Protein AF-A0A9X8ZZV6-F1 (afdb_monomer)

Foldseek 3Di:
DPPDQEAEDDPADPDDPDDDPRCVVVVVVVVVCVVVVRHYADDDVVDDDDPPDPDGHDDPVVVVD

Sequence (65 aa):
DVQGELLLPIHWGAFTLALHEWSDPIERVTKEANRLEVKITTPQIGESITLKSTNYPLTAWWREI

Radius of gyration: 12.31 Å; Cα contacts (8 Å, |Δi|>4): 51; chains: 1; bounding box: 27×26×32 Å

pLDDT: mean 94.65, std 2.89, range [84.38, 98.44]

Mean predicted aligned error: 2.77 Å

Structure (mmCIF, N/CA/C/O backbone):
data_AF-A0A9X8ZZV6-F1
#
_entry.id   AF-A0A9X8ZZV6-F1
#
loop_
_atom_site.group_PDB
_atom_site.id
_atom_site.type_symbol
_atom_site.label_atom_id
_atom_site.label_alt_id
_atom_site.label_comp_id
_atom_site.label_asym_id
_atom_site.label_entity_id
_atom_site.label_seq_id
_atom_site.pdbx_PDB_ins_code
_atom_site.Cartn_x
_atom_site.Cartn_y
_atom_site.Cartn_z
_atom_site.occupancy
_atom_site.B_iso_or_equiv
_atom_site.auth_seq_id
_atom_site.auth_comp_id
_atom_site.auth_asym_id
_atom_site.auth_atom_id
_atom_site.pdbx_PDB_model_num
ATOM 1 N N . ASP A 1 1 ? -8.711 -16.178 5.601 1.00 85.69 1 ASP A N 1
ATOM 2 C CA . ASP A 1 1 ? -8.580 -14.713 5.546 1.00 85.69 1 ASP A CA 1
ATOM 3 C C . ASP A 1 1 ? -8.078 -14.231 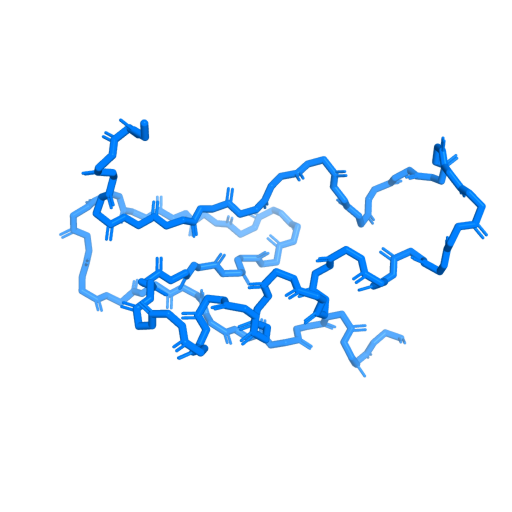6.899 1.00 85.69 1 ASP A C 1
ATOM 5 O O . ASP A 1 1 ? -8.356 -14.903 7.886 1.00 85.69 1 ASP A O 1
ATOM 9 N N . VAL A 1 2 ? -7.304 -13.151 6.947 1.00 92.00 2 VAL A N 1
ATOM 10 C CA . VAL A 1 2 ? -6.699 -12.634 8.188 1.00 92.00 2 VAL A CA 1
ATOM 11 C C . VAL A 1 2 ? -7.605 -11.644 8.924 1.00 92.00 2 VAL A C 1
ATOM 13 O O . VAL A 1 2 ? -7.290 -11.280 10.051 1.00 92.00 2 VAL A O 1
ATOM 16 N N . GLN A 1 3 ? -8.723 -11.225 8.306 1.00 92.00 3 GLN A N 1
ATOM 17 C CA . GLN A 1 3 ? -9.699 -10.279 8.876 1.00 92.00 3 GLN A CA 1
ATOM 18 C C . GLN A 1 3 ? -9.050 -8.981 9.396 1.00 92.00 3 GLN A C 1
ATOM 20 O O . GLN A 1 3 ? -9.428 -8.450 10.437 1.00 92.00 3 GLN A O 1
ATOM 25 N N . GLY A 1 4 ? -8.040 -8.483 8.676 1.00 93.00 4 GLY A N 1
ATOM 26 C CA . GLY A 1 4 ? -7.339 -7.252 9.029 1.00 93.00 4 GLY A CA 1
ATOM 27 C C . GLY A 1 4 ? -8.213 -6.010 8.845 1.00 93.00 4 GLY A C 1
ATOM 28 O O . GLY A 1 4 ? -9.047 -5.950 7.946 1.00 93.00 4 GLY A O 1
ATOM 29 N N . GLU A 1 5 ? -7.990 -4.995 9.679 1.00 93.94 5 GLU A N 1
ATOM 30 C CA . GLU A 1 5 ? -8.757 -3.740 9.651 1.00 93.94 5 GLU A CA 1
ATOM 31 C C . GLU A 1 5 ? -8.355 -2.794 8.505 1.00 93.94 5 GLU A C 1
ATOM 33 O O . GLU A 1 5 ? -9.136 -1.920 8.124 1.00 93.94 5 GLU A O 1
ATOM 38 N N . LEU A 1 6 ? -7.131 -2.939 7.984 1.00 95.44 6 LEU A N 1
ATOM 39 C CA . LEU A 1 6 ? -6.547 -2.089 6.948 1.00 95.44 6 LEU A CA 1
ATOM 40 C C . LEU A 1 6 ? -5.596 -2.904 6.064 1.00 95.44 6 LEU A C 1
ATOM 42 O O . LEU A 1 6 ? -4.695 -3.579 6.563 1.00 95.44 6 LEU A O 1
ATOM 46 N N . LEU A 1 7 ? -5.767 -2.799 4.750 1.00 96.75 7 LEU A N 1
ATOM 47 C CA . LEU A 1 7 ? -4.890 -3.377 3.741 1.00 96.75 7 LEU A CA 1
ATOM 48 C C . LEU A 1 7 ? -3.776 -2.387 3.372 1.00 96.75 7 LEU A C 1
ATOM 50 O O . LEU A 1 7 ? -4.050 -1.279 2.919 1.00 96.75 7 LEU A O 1
ATOM 54 N N . LEU A 1 8 ? -2.519 -2.809 3.516 1.00 96.75 8 LEU A N 1
ATOM 55 C CA . LEU A 1 8 ? -1.340 -2.099 3.012 1.00 96.75 8 LEU A CA 1
ATOM 56 C C . 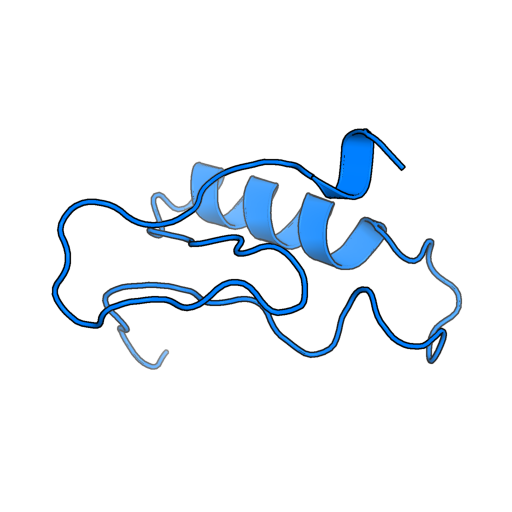LEU A 1 8 ? -0.692 -2.948 1.905 1.00 96.75 8 LEU A C 1
ATOM 58 O O . LEU A 1 8 ? -0.037 -3.945 2.222 1.00 96.75 8 LEU A O 1
ATOM 62 N N . PRO A 1 9 ? -0.870 -2.603 0.618 1.00 96.69 9 PRO A N 1
ATOM 63 C CA . PRO A 1 9 ? -0.210 -3.305 -0.474 1.00 96.69 9 PRO A CA 1
ATOM 64 C C . PRO A 1 9 ? 1.307 -3.094 -0.426 1.00 96.69 9 PRO A C 1
ATOM 66 O O . PRO A 1 9 ? 1.787 -1.962 -0.394 1.00 96.69 9 PRO A O 1
ATOM 69 N N . ILE A 1 10 ? 2.059 -4.191 -0.469 1.00 94.62 10 ILE A N 1
ATOM 70 C CA . ILE A 1 10 ? 3.527 -4.205 -0.546 1.00 94.62 10 ILE A CA 1
ATOM 71 C C . ILE A 1 10 ? 3.983 -4.975 -1.794 1.00 94.62 10 ILE A C 1
ATOM 73 O O . ILE A 1 10 ? 3.150 -5.451 -2.563 1.00 94.62 10 ILE A O 1
ATOM 77 N N . HIS A 1 11 ? 5.299 -5.113 -1.996 1.00 93.75 11 HIS A N 1
ATOM 78 C CA . HIS A 1 11 ? 5.881 -5.857 -3.126 1.00 93.75 11 HIS A CA 1
ATOM 79 C C . HIS A 1 11 ? 5.482 -5.328 -4.520 1.00 93.75 11 HIS A C 1
ATOM 81 O O . HIS A 1 11 ? 5.348 -6.091 -5.473 1.00 93.75 11 HIS A O 1
ATOM 87 N N . TRP A 1 12 ? 5.345 -4.009 -4.662 1.00 95.25 12 TRP A N 1
ATOM 88 C CA . TRP A 1 12 ? 5.106 -3.341 -5.943 1.00 95.25 12 TRP A CA 1
ATOM 89 C C . TRP A 1 12 ? 5.872 -2.006 -6.008 1.00 95.25 12 TRP A C 1
ATOM 91 O O . TRP A 1 12 ? 6.382 -1.537 -4.991 1.00 95.25 12 TRP A O 1
ATOM 101 N N . GLY A 1 13 ? 6.005 -1.415 -7.199 1.00 91.38 13 GLY A N 1
ATOM 102 C CA . GLY A 1 13 ? 6.528 -0.050 -7.388 1.00 91.38 13 GLY A CA 1
ATOM 103 C C . GLY A 1 13 ? 8.049 0.148 -7.287 1.00 91.38 13 GLY A C 1
ATOM 104 O O . GLY A 1 13 ? 8.536 1.183 -7.724 1.00 91.38 13 GLY A O 1
ATOM 105 N N . ALA A 1 14 ? 8.811 -0.819 -6.758 1.00 90.56 14 ALA A N 1
ATOM 106 C CA . ALA A 1 14 ? 10.268 -0.688 -6.592 1.00 90.56 14 ALA A CA 1
ATOM 107 C C . ALA A 1 14 ? 11.107 -1.472 -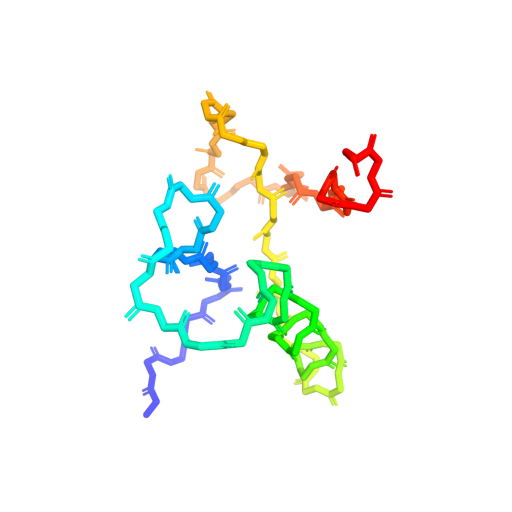7.620 1.00 90.56 14 ALA A C 1
ATOM 109 O O . ALA A 1 14 ? 12.157 -0.997 -8.044 1.00 90.56 14 ALA A O 1
ATOM 110 N N . PHE A 1 15 ? 10.672 -2.675 -8.013 1.00 91.44 15 PHE A N 1
ATOM 111 C CA . PHE A 1 15 ? 11.435 -3.567 -8.894 1.00 91.44 15 PHE A CA 1
ATOM 112 C C . PHE A 1 15 ? 10.525 -4.263 -9.907 1.00 91.44 15 PHE A C 1
ATOM 114 O O . PHE A 1 15 ? 9.435 -4.721 -9.557 1.00 91.44 15 PHE A O 1
ATOM 121 N N . THR A 1 16 ? 11.011 -4.424 -11.138 1.00 90.88 16 THR A N 1
ATOM 122 C CA . THR A 1 16 ? 10.333 -5.210 -12.178 1.00 90.88 16 THR A CA 1
ATOM 123 C C . THR A 1 16 ? 10.703 -6.682 -12.035 1.00 90.88 16 THR A C 1
ATOM 125 O O . THR A 1 16 ? 11.774 -7.108 -12.460 1.00 90.88 16 THR A O 1
ATOM 128 N N . LEU A 1 17 ? 9.816 -7.460 -11.411 1.00 92.31 17 LEU A N 1
ATOM 129 C CA . LEU A 1 17 ? 9.990 -8.905 -11.189 1.00 92.31 17 LEU A CA 1
ATOM 130 C C . LEU A 1 17 ? 8.954 -9.761 -11.939 1.00 92.31 17 LEU A C 1
ATOM 132 O O . LEU A 1 17 ? 8.937 -10.981 -11.796 1.00 92.31 17 LEU A O 1
ATOM 136 N N . ALA A 1 18 ? 8.086 -9.127 -12.727 1.00 93.31 18 ALA A N 1
ATOM 137 C CA . ALA A 1 18 ? 7.036 -9.762 -13.515 1.00 93.31 18 ALA A CA 1
ATOM 138 C C . ALA A 1 18 ? 6.828 -9.009 -14.841 1.00 93.31 18 ALA A C 1
ATOM 140 O O . ALA A 1 18 ? 7.343 -7.909 -15.018 1.00 93.31 18 ALA A O 1
ATOM 141 N N . LEU A 1 19 ? 6.088 -9.624 -15.772 1.00 95.38 19 LEU A N 1
ATOM 142 C CA . LEU A 1 19 ? 5.891 -9.128 -17.145 1.00 95.38 19 LEU A CA 1
ATOM 143 C C . LEU A 1 19 ? 4.774 -8.084 -17.301 1.00 95.38 19 LEU A C 1
ATOM 145 O O . LEU A 1 19 ? 4.623 -7.528 -18.382 1.00 95.38 19 LEU A O 1
ATOM 149 N N . HIS A 1 20 ? 3.952 -7.880 -16.273 1.00 94.19 20 HIS A N 1
ATOM 150 C CA . HIS A 1 20 ? 2.881 -6.884 -16.301 1.00 94.19 20 HIS A CA 1
ATOM 151 C C . HIS A 1 20 ? 3.445 -5.476 -16.063 1.00 94.19 20 HIS A C 1
ATOM 153 O O . HIS A 1 20 ? 4.554 -5.339 -15.537 1.00 94.19 20 HIS A O 1
ATOM 159 N N . GLU A 1 21 ? 2.673 -4.437 -16.385 1.00 95.06 21 GLU A N 1
ATOM 160 C CA . GLU A 1 21 ? 3.091 -3.064 -16.099 1.00 95.06 21 GLU A CA 1
ATOM 161 C C . GLU A 1 21 ? 3.314 -2.889 -14.596 1.00 95.06 21 GLU A C 1
ATOM 163 O O . GLU A 1 21 ? 2.663 -3.523 -13.758 1.00 95.06 21 GLU A O 1
ATOM 168 N N . TRP A 1 22 ? 4.266 -2.038 -14.227 1.00 94.00 22 TRP A N 1
ATOM 169 C CA . TRP A 1 22 ? 4.669 -1.885 -12.827 1.00 94.00 22 TRP A CA 1
ATOM 170 C C . TRP A 1 22 ? 3.524 -1.376 -11.927 1.00 94.00 22 TRP A C 1
ATOM 172 O O . TRP A 1 22 ? 3.509 -1.669 -10.728 1.00 94.00 22 TRP A O 1
ATOM 182 N N . SER A 1 23 ? 2.560 -0.652 -12.508 1.00 95.75 23 SER A N 1
ATOM 183 C CA . SER A 1 23 ? 1.365 -0.111 -11.851 1.00 95.75 23 SER A CA 1
ATOM 184 C C . SER A 1 23 ? 0.164 -1.071 -11.853 1.00 95.75 23 SER A C 1
ATOM 186 O O . SER A 1 23 ? -0.761 -0.889 -11.059 1.00 95.75 23 SER A O 1
ATOM 188 N N . ASP A 1 24 ? 0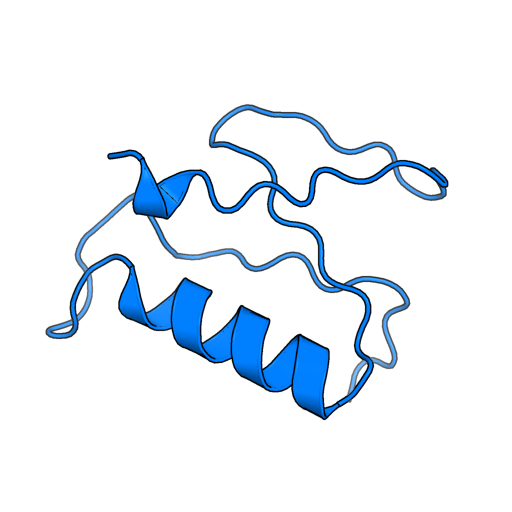.179 -2.144 -12.653 1.00 96.62 24 ASP A N 1
ATOM 189 C CA . ASP A 1 24 ? -0.937 -3.098 -12.732 1.00 96.62 24 ASP A CA 1
ATOM 190 C C . ASP A 1 24 ? -1.335 -3.700 -11.367 1.00 96.62 24 ASP A C 1
ATOM 192 O O . ASP A 1 24 ? -2.536 -3.824 -11.097 1.00 96.62 24 ASP A O 1
ATOM 196 N N . PRO A 1 25 ? -0.401 -4.078 -10.463 1.00 97.06 25 PRO A N 1
ATOM 197 C CA . PRO A 1 25 ? -0.770 -4.639 -9.165 1.00 97.06 25 PRO A CA 1
ATOM 198 C C . PRO A 1 25 ? -1.571 -3.672 -8.295 1.00 97.06 25 PRO A C 1
ATOM 200 O O . PRO A 1 25 ? -2.568 -4.079 -7.691 1.00 97.06 25 PRO A O 1
ATOM 203 N N . ILE A 1 26 ? -1.158 -2.401 -8.239 1.00 97.56 26 ILE A N 1
ATOM 204 C CA . ILE A 1 26 ? -1.812 -1.415 -7.377 1.00 97.56 26 ILE A CA 1
ATOM 205 C C . ILE A 1 26 ? -3.174 -0.997 -7.939 1.00 97.56 26 ILE A C 1
ATOM 207 O O . ILE A 1 26 ? -4.136 -0.854 -7.184 1.00 97.56 26 ILE A O 1
ATOM 211 N N . GLU A 1 27 ? -3.309 -0.908 -9.264 1.00 97.69 27 GLU A N 1
ATOM 212 C CA . GLU A 1 27 ? -4.591 -0.642 -9.923 1.00 97.69 27 GLU A CA 1
ATOM 213 C C . GLU A 1 27 ? -5.602 -1.755 -9.637 1.00 97.69 27 GLU A C 1
ATOM 215 O O . GLU A 1 27 ? -6.753 -1.511 -9.265 1.00 97.69 27 GLU A O 1
ATOM 220 N N . ARG A 1 28 ? -5.163 -3.012 -9.744 1.00 97.94 28 ARG A N 1
ATOM 221 C CA . ARG A 1 28 ? -6.027 -4.169 -9.495 1.00 97.94 28 ARG A CA 1
ATOM 222 C C . ARG A 1 28 ? -6.449 -4.264 -8.033 1.00 97.94 28 ARG A C 1
ATOM 224 O O . ARG A 1 28 ? -7.633 -4.459 -7.764 1.00 97.94 28 ARG A O 1
ATOM 231 N N . VAL A 1 29 ? -5.515 -4.124 -7.089 1.00 98.06 29 VAL A N 1
ATOM 232 C CA . VAL A 1 29 ? -5.838 -4.269 -5.661 1.00 98.06 29 VAL A CA 1
ATOM 233 C C . VAL A 1 29 ? -6.708 -3.121 -5.151 1.00 98.06 29 VAL A C 1
ATOM 235 O O . VAL A 1 29 ? -7.629 -3.373 -4.383 1.00 98.06 29 VAL A O 1
ATOM 238 N N . THR A 1 30 ? -6.490 -1.883 -5.606 1.00 97.69 30 THR A N 1
ATOM 239 C CA . THR A 1 30 ? -7.321 -0.732 -5.205 1.00 97.69 30 THR A CA 1
ATOM 240 C C . THR A 1 30 ? -8.738 -0.837 -5.760 1.00 97.69 30 THR A C 1
ATOM 242 O O . THR A 1 30 ? -9.702 -0.599 -5.031 1.00 97.69 30 THR A O 1
ATOM 245 N N . LYS A 1 31 ? -8.889 -1.283 -7.014 1.00 98.12 31 LYS A N 1
ATOM 246 C CA . LYS A 1 31 ? -10.198 -1.573 -7.611 1.00 98.12 31 LYS A CA 1
ATOM 247 C C . LYS A 1 31 ? -10.958 -2.653 -6.837 1.00 98.12 31 LYS A C 1
ATOM 249 O O . LYS A 1 31 ? -12.135 -2.465 -6.533 1.00 98.12 31 LYS A O 1
ATOM 254 N N . GLU A 1 32 ? -10.306 -3.769 -6.515 1.00 98.25 32 GLU A N 1
ATOM 255 C CA . GLU A 1 32 ? -10.949 -4.860 -5.775 1.00 98.25 32 GLU A CA 1
ATOM 256 C C . GLU A 1 32 ? -11.228 -4.490 -4.315 1.00 98.25 32 GLU A C 1
ATOM 258 O O . GLU A 1 32 ? -12.290 -4.837 -3.805 1.00 98.25 32 GLU A O 1
ATOM 263 N N . ALA A 1 33 ? -10.340 -3.734 -3.661 1.00 97.56 33 ALA A N 1
ATOM 264 C CA . ALA A 1 33 ? -10.570 -3.225 -2.312 1.00 97.56 33 ALA A CA 1
ATOM 265 C C . ALA A 1 33 ? -11.816 -2.331 -2.262 1.00 97.56 33 ALA A C 1
ATOM 267 O O . ALA A 1 33 ? -12.663 -2.520 -1.395 1.00 97.56 33 ALA A O 1
ATOM 268 N N . ASN A 1 34 ? -11.987 -1.436 -3.244 1.00 96.81 34 ASN A N 1
ATOM 269 C CA . ASN A 1 34 ? -13.198 -0.625 -3.365 1.00 96.81 34 ASN A CA 1
ATOM 270 C C . ASN A 1 34 ? -14.449 -1.490 -3.608 1.00 96.81 34 ASN A C 1
ATOM 272 O O . ASN A 1 34 ? -15.475 -1.289 -2.970 1.00 96.81 34 ASN A O 1
ATOM 276 N N . ARG A 1 35 ? -14.363 -2.495 -4.493 1.00 98.44 35 ARG A N 1
ATOM 277 C CA . ARG A 1 35 ? -15.483 -3.408 -4.787 1.00 98.44 35 ARG A CA 1
ATOM 278 C C . ARG A 1 35 ? -15.920 -4.233 -3.570 1.00 98.44 35 ARG A C 1
ATOM 280 O O . ARG A 1 35 ? -17.089 -4.593 -3.473 1.00 98.44 35 ARG A O 1
ATOM 287 N N . LEU A 1 36 ? -14.980 -4.581 -2.695 1.00 97.31 36 LEU A N 1
ATOM 288 C CA . LEU A 1 36 ? -15.199 -5.417 -1.512 1.00 97.31 36 LEU A CA 1
ATOM 289 C C . LEU A 1 36 ? -15.349 -4.611 -0.214 1.00 97.31 36 LEU A C 1
ATOM 291 O O . LEU A 1 36 ? -15.413 -5.214 0.853 1.00 97.31 36 LEU A O 1
ATOM 295 N N . GLU A 1 37 ? -15.370 -3.278 -0.295 1.00 96.31 37 GLU A N 1
ATOM 296 C CA . GLU A 1 37 ? -15.414 -2.375 0.866 1.00 96.31 37 GLU A CA 1
ATOM 297 C C . GLU A 1 37 ? -14.279 -2.628 1.885 1.00 96.31 37 GLU A C 1
ATOM 299 O O . GLU A 1 37 ? -14.416 -2.406 3.090 1.00 96.31 37 GLU A O 1
ATOM 304 N N . VAL A 1 38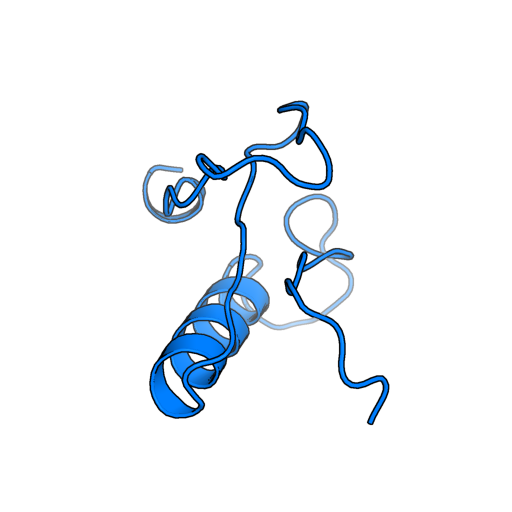 ? -13.117 -3.074 1.399 1.00 96.31 38 VAL A N 1
ATOM 305 C CA . VAL A 1 38 ? -11.908 -3.259 2.208 1.00 96.31 38 VAL A CA 1
ATOM 306 C C . VAL A 1 38 ? -11.195 -1.919 2.345 1.00 96.31 38 VAL A C 1
ATOM 308 O O . VAL A 1 38 ? -10.802 -1.303 1.353 1.00 96.31 38 VAL A O 1
ATOM 311 N N . LYS A 1 39 ? -10.964 -1.480 3.587 1.00 95.62 39 LYS A N 1
ATOM 312 C CA . LYS A 1 39 ? -10.132 -0.302 3.855 1.00 95.62 39 LYS A C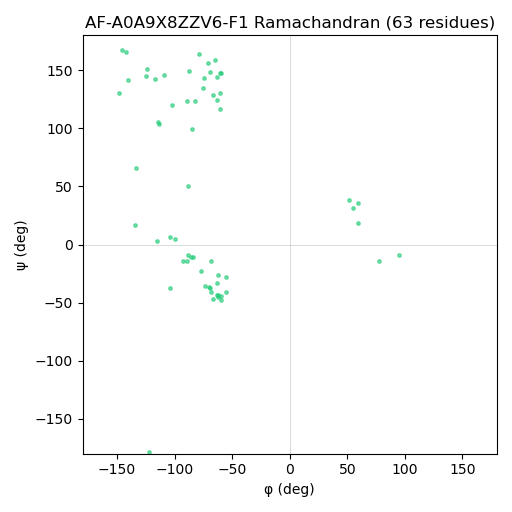A 1
ATOM 313 C C . LYS A 1 39 ? -8.709 -0.577 3.384 1.00 95.62 39 LYS A C 1
ATOM 315 O O . LYS A 1 39 ? -8.083 -1.532 3.835 1.00 95.62 39 LYS A O 1
ATOM 320 N N . ILE A 1 40 ? -8.191 0.279 2.515 1.00 97.06 40 ILE A N 1
ATOM 321 C CA . ILE A 1 40 ? -6.842 0.202 1.951 1.00 97.06 40 ILE A CA 1
ATOM 322 C C . ILE A 1 40 ? -6.101 1.509 2.236 1.00 97.06 40 ILE A C 1
ATOM 324 O O . ILE A 1 40 ? -6.735 2.548 2.364 1.00 97.06 40 ILE A O 1
ATOM 328 N N . THR A 1 41 ? -4.778 1.464 2.352 1.00 97.69 41 THR A N 1
ATOM 329 C CA . THR A 1 41 ? -3.899 2.642 2.405 1.00 97.69 41 THR A CA 1
ATOM 330 C C . THR A 1 41 ? -2.834 2.527 1.321 1.00 97.69 41 THR A C 1
ATOM 332 O O . THR A 1 41 ? -2.379 1.424 1.007 1.00 97.69 41 THR A O 1
ATOM 335 N N . THR A 1 42 ? -2.445 3.654 0.734 1.00 97.19 42 THR A N 1
ATOM 336 C CA . THR A 1 42 ? -1.484 3.725 -0.372 1.00 97.19 42 THR A CA 1
ATOM 337 C C . THR A 1 42 ? -0.434 4.814 -0.130 1.00 97.19 42 THR A C 1
ATOM 339 O O . THR A 1 42 ? -0.392 5.806 -0.860 1.00 97.19 42 THR A O 1
ATOM 342 N N . PRO A 1 43 ? 0.422 4.659 0.899 1.00 96.56 43 PRO A N 1
ATOM 343 C CA . PRO A 1 43 ? 1.497 5.611 1.158 1.00 96.56 43 PRO A CA 1
ATOM 344 C C . PRO A 1 43 ? 2.457 5.694 -0.032 1.00 96.56 43 PRO A C 1
ATOM 346 O O . PRO A 1 43 ? 2.692 4.697 -0.727 1.00 96.56 43 PRO A O 1
ATOM 349 N N . GLN A 1 44 ? 3.022 6.877 -0.261 1.00 94.81 44 GLN A N 1
ATOM 350 C CA . GLN A 1 44 ? 4.147 7.030 -1.183 1.00 94.81 44 GLN A CA 1
ATOM 351 C C . GLN A 1 44 ? 5.381 6.286 -0.660 1.00 94.81 44 GLN A C 1
ATOM 353 O O . GLN A 1 44 ? 5.511 6.008 0.535 1.00 94.81 44 GLN A O 1
ATOM 358 N N . ILE A 1 45 ? 6.325 5.967 -1.550 1.00 92.94 45 ILE A N 1
ATOM 359 C CA . ILE A 1 45 ? 7.588 5.336 -1.147 1.00 92.94 45 ILE A CA 1
ATOM 360 C C . ILE A 1 45 ? 8.325 6.271 -0.175 1.00 92.94 45 ILE A C 1
ATOM 362 O O . ILE A 1 45 ? 8.722 7.374 -0.538 1.00 92.94 45 ILE A O 1
ATOM 366 N N . GLY A 1 46 ? 8.507 5.813 1.066 1.00 93.88 46 GLY A N 1
ATOM 367 C CA . GLY A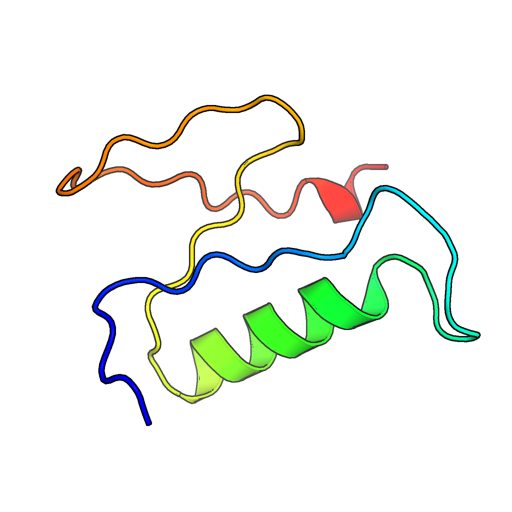 1 46 ? 9.122 6.586 2.152 1.00 93.88 46 GLY A CA 1
ATOM 368 C C . GLY A 1 46 ? 8.131 7.323 3.064 1.00 93.88 46 GLY A C 1
ATOM 369 O O . GLY A 1 46 ? 8.537 7.813 4.116 1.00 93.88 46 GLY A O 1
ATOM 370 N N . GLU A 1 47 ? 6.841 7.368 2.722 1.00 95.75 47 GLU A N 1
ATOM 371 C CA . GLU A 1 47 ? 5.803 7.949 3.576 1.00 95.75 47 GLU A CA 1
ATOM 372 C C . GLU A 1 47 ? 5.453 7.010 4.741 1.00 95.75 47 GLU A C 1
ATOM 374 O O . GLU A 1 47 ? 5.291 5.799 4.582 1.00 95.75 47 GLU A O 1
ATOM 379 N N . SER A 1 48 ? 5.345 7.576 5.944 1.00 95.06 48 SER A N 1
ATOM 380 C CA . SER A 1 48 ? 5.027 6.825 7.161 1.00 95.06 48 SER A CA 1
ATOM 381 C C . SER A 1 48 ? 3.522 6.694 7.379 1.00 95.06 48 SER A C 1
ATOM 383 O O . SER A 1 48 ? 2.752 7.597 7.063 1.00 95.06 48 SER A O 1
ATOM 385 N N . ILE A 1 49 ? 3.111 5.594 8.013 1.00 95.44 49 ILE A N 1
ATOM 386 C CA . ILE A 1 49 ? 1.741 5.399 8.492 1.00 95.44 49 ILE A CA 1
ATOM 387 C C . ILE A 1 49 ? 1.724 5.263 10.012 1.00 95.44 49 ILE A C 1
ATOM 389 O O . ILE A 1 49 ? 2.590 4.622 10.608 1.00 95.44 49 ILE A O 1
ATOM 393 N N . THR A 1 50 ? 0.695 5.824 10.638 1.00 95.75 50 THR A N 1
ATOM 394 C CA . THR A 1 50 ? 0.448 5.664 12.073 1.00 95.75 50 THR A CA 1
ATOM 395 C C . THR A 1 50 ? -0.658 4.639 12.274 1.00 95.75 50 THR A C 1
ATOM 397 O O . THR A 1 50 ? -1.781 4.810 11.796 1.00 95.75 50 THR A O 1
ATOM 400 N N . LEU A 1 51 ? -0.356 3.550 12.982 1.00 92.25 51 LEU A N 1
ATOM 401 C CA . LEU A 1 51 ? -1.355 2.533 13.313 1.00 92.25 51 LEU A CA 1
ATOM 402 C C . LEU A 1 51 ? -2.450 3.129 14.207 1.00 92.25 51 LEU A C 1
ATOM 404 O O . LEU A 1 51 ? -2.168 3.966 15.061 1.00 92.25 51 LEU A O 1
ATOM 408 N N . LYS A 1 52 ? -3.697 2.679 14.018 1.00 90.00 52 LYS A N 1
ATOM 409 C CA . LYS A 1 52 ? -4.895 3.205 14.703 1.00 90.00 52 LYS A CA 1
ATOM 410 C C . LYS A 1 52 ? -5.166 4.704 14.470 1.00 90.00 52 LYS A C 1
ATOM 412 O O . LYS A 1 52 ? -5.911 5.316 15.231 1.00 90.00 52 LYS A O 1
ATOM 417 N N . SER A 1 53 ? -4.575 5.292 13.430 1.00 91.81 53 SER A N 1
ATOM 418 C CA . SER A 1 53 ? -4.944 6.622 12.941 1.00 91.81 53 SER A CA 1
ATOM 419 C C . SER A 1 53 ? -6.316 6.588 12.262 1.00 91.81 53 SER A C 1
ATOM 421 O O . SER A 1 53 ? -6.756 5.555 11.765 1.00 91.81 53 SER A O 1
ATOM 423 N N . THR A 1 54 ? -6.985 7.735 12.203 1.00 89.12 54 THR A N 1
ATOM 424 C CA . THR A 1 54 ? -8.176 7.940 11.363 1.00 89.12 54 THR A CA 1
ATOM 425 C C . THR A 1 54 ? -7.833 8.508 9.988 1.00 89.12 54 THR A C 1
ATOM 427 O O . THR A 1 54 ? -8.672 8.480 9.092 1.00 89.12 54 THR A O 1
ATOM 430 N N . ASN A 1 55 ? -6.610 9.011 9.817 1.00 92.69 55 ASN A N 1
ATOM 431 C CA . ASN A 1 55 ? -6.125 9.608 8.583 1.00 92.69 55 ASN A CA 1
ATOM 432 C C . ASN A 1 55 ? -4.992 8.747 8.017 1.00 92.69 55 ASN A C 1
ATOM 434 O O . ASN A 1 55 ? -3.887 8.735 8.569 1.00 92.69 55 ASN A O 1
ATOM 438 N N . TYR A 1 56 ? -5.295 8.004 6.955 1.00 96.19 56 TYR A N 1
ATOM 439 C CA . TYR A 1 56 ? -4.344 7.173 6.224 1.00 96.19 56 TYR A CA 1
ATOM 440 C C . TYR A 1 56 ? -4.067 7.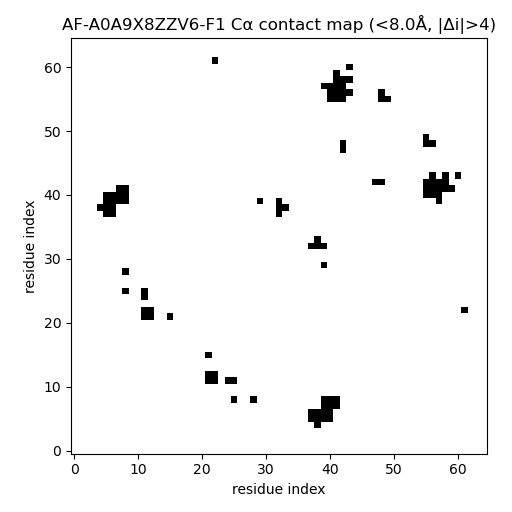787 4.845 1.00 96.19 56 TYR A C 1
ATOM 442 O O . TYR A 1 56 ? -4.989 8.345 4.250 1.00 96.19 56 TYR A O 1
ATOM 450 N N . PRO A 1 57 ? -2.838 7.671 4.313 1.00 96.06 57 PRO A N 1
ATOM 451 C CA . PRO A 1 57 ? -2.545 8.062 2.937 1.00 96.06 57 PRO A CA 1
ATOM 452 C C . PRO A 1 57 ? -3.380 7.263 1.929 1.00 96.06 57 PRO A C 1
ATOM 454 O O . PRO A 1 57 ? -3.441 6.037 1.985 1.00 96.06 57 PRO A O 1
ATOM 457 N N . LEU A 1 58 ? -4.030 7.959 0.998 1.00 94.12 58 LEU A N 1
ATOM 458 C CA . LEU A 1 58 ? -4.953 7.369 0.013 1.00 94.12 58 LEU A CA 1
ATOM 459 C C . LEU A 1 58 ? -4.704 7.900 -1.406 1.00 94.12 58 LEU A C 1
ATOM 461 O O . LEU A 1 58 ? -5.577 7.826 -2.271 1.00 94.12 58 LEU A O 1
ATOM 465 N N . THR A 1 59 ? -3.538 8.503 -1.648 1.00 94.31 59 THR A N 1
ATOM 466 C CA . THR A 1 59 ? -3.229 9.097 -2.951 1.00 94.31 59 THR A CA 1
ATOM 467 C C . THR A 1 59 ? -2.918 8.013 -3.978 1.00 94.31 59 THR A C 1
ATOM 469 O O . THR A 1 59 ? -2.282 7.003 -3.666 1.00 94.31 59 THR A O 1
ATOM 472 N N . ALA A 1 60 ? -3.346 8.238 -5.221 1.00 95.88 60 ALA A N 1
ATOM 473 C CA . ALA A 1 60 ? -3.008 7.392 -6.361 1.00 95.88 60 ALA A CA 1
ATOM 474 C C . ALA A 1 60 ? -1.703 7.856 -7.025 1.00 95.88 60 ALA A C 1
ATOM 476 O O . ALA A 1 60 ? -1.657 8.076 -8.232 1.00 95.88 60 ALA A O 1
ATOM 477 N N . TRP A 1 61 ? -0.653 8.044 -6.222 1.00 95.75 61 TRP A N 1
ATOM 478 C CA . TRP A 1 61 ? 0.602 8.690 -6.626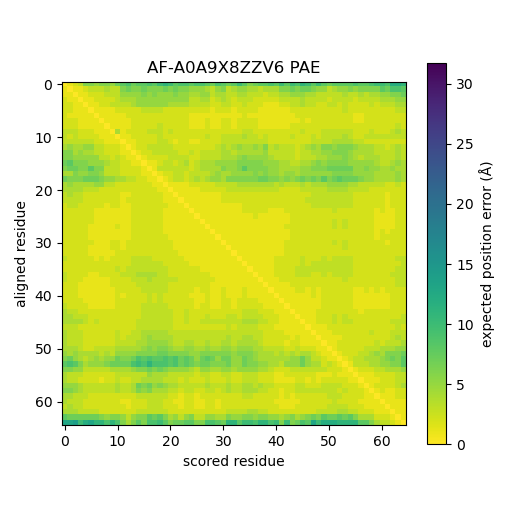 1.00 95.75 61 TRP A CA 1
ATOM 479 C C . TRP A 1 61 ? 1.267 8.047 -7.848 1.00 95.75 61 TRP A C 1
ATOM 481 O O . TRP A 1 61 ? 1.933 8.724 -8.620 1.00 95.75 61 TRP A O 1
ATOM 491 N N . TRP A 1 62 ? 1.053 6.749 -8.070 1.00 95.38 62 TRP A N 1
ATOM 492 C CA . TRP A 1 62 ? 1.595 6.022 -9.219 1.00 95.38 62 TRP A CA 1
ATOM 493 C C . TRP A 1 62 ? 0.989 6.446 -10.562 1.00 95.38 62 TRP A C 1
ATOM 495 O O . TRP A 1 62 ? 1.530 6.087 -11.601 1.00 95.38 62 TRP A O 1
ATOM 505 N N . ARG A 1 63 ? -0.130 7.182 -10.560 1.00 95.19 63 ARG A N 1
ATOM 506 C CA . ARG A 1 63 ? -0.757 7.735 -11.772 1.00 95.19 63 ARG A CA 1
ATOM 507 C C . ARG A 1 63 ? -0.167 9.079 -12.195 1.00 95.19 63 ARG A C 1
ATOM 509 O O . ARG A 1 63 ? -0.502 9.568 -13.267 1.00 95.19 63 ARG A O 1
ATOM 516 N N . GLU A 1 64 ? 0.650 9.683 -11.340 1.00 89.50 64 GLU A N 1
ATOM 517 C CA . GLU A 1 64 ? 1.271 10.994 -11.557 1.00 89.50 64 GLU A CA 1
ATOM 518 C C . GLU A 1 64 ? 2.758 10.877 -11.941 1.00 89.50 64 GLU A C 1
ATOM 520 O O . GLU A 1 64 ? 3.447 11.893 -12.036 1.00 89.50 64 GLU A O 1
ATOM 525 N N . ILE A 1 65 ? 3.245 9.645 -12.153 1.00 84.38 65 ILE A N 1
ATOM 526 C CA . ILE A 1 65 ? 4.622 9.312 -12.557 1.00 84.38 65 ILE A CA 1
ATOM 527 C C . ILE A 1 65 ? 4.688 9.045 -14.060 1.00 84.38 65 ILE A C 1
ATOM 529 O O . ILE A 1 65 ? 3.789 8.341 -14.573 1.00 84.38 65 ILE A O 1
#

Organism: Bacillus cereus (NCBI:txid1396)

Nearest PDB structures (foldseek):
  6n2f-assembly1_A  TM=3.833E-01  e=8.596E+00  Arabidopsis thaliana

InterPro domains:
  IPR036866 Ribonuclease Z/Hydroxyacylglutathione hydrolase-like [G3DSA:3.60.15.10] (1-59)

Solvent-accessible surface area (backbone atoms only — not comparable to full-atom values): 4540 Å² total; per-residue (Å²): 135,86,84,69,85,63,45,72,85,71,99,63,82,81,71,90,87,65,93,64,62,72,59,51,64,59,55,52,51,53,53,49,27,63,76,68,72,46,50,66,40,40,61,58,96,89,56,85,82,65,86,93,54,94,77,72,49,71,56,69,64,79,78,80,108

Secondary structure (DSSP, 8-state):
----SSB---S-SS---SSS-TTHHHHHHHHHHHHTT--B--PPTT----TT-S------GGG--